Protein AF-A0A3E4X2P9-F1 (afdb_monomer)

InterPro domains:
  IPR000182 GNAT domain [PF00583] (8-53)
  IPR016181 Acyl-CoA N-acyltransferase [SSF55729] (4-62)

Structure (mmCIF, N/CA/C/O backbone):
data_AF-A0A3E4X2P9-F1
#
_entry.id   AF-A0A3E4X2P9-F1
#
loop_
_atom_site.group_PDB
_atom_site.id
_atom_site.type_symbol
_atom_site.label_atom_id
_atom_site.label_alt_id
_atom_site.label_comp_id
_atom_site.label_asym_id
_atom_site.label_entity_id
_atom_site.label_seq_id
_atom_site.pdbx_PDB_ins_code
_atom_site.Cartn_x
_atom_site.Cartn_y
_atom_site.Cartn_z
_atom_site.occupancy
_atom_site.B_iso_or_equiv
_atom_site.auth_seq_id
_atom_site.auth_comp_id
_atom_site.auth_asym_id
_atom_site.auth_atom_id
_atom_site.pdbx_PDB_model_num
ATOM 1 N N . MET A 1 1 ? -2.312 1.943 17.949 1.00 69.81 1 MET A N 1
ATOM 2 C CA . MET A 1 1 ? -3.061 2.332 19.166 1.00 69.81 1 MET A CA 1
ATOM 3 C C . MET A 1 1 ? -4.346 3.002 18.717 1.00 69.81 1 MET A C 1
ATOM 5 O O . MET A 1 1 ? -4.260 3.802 17.789 1.00 69.81 1 MET A O 1
ATOM 9 N N . PRO A 1 2 ? -5.508 2.648 19.286 1.00 83.19 2 PRO A N 1
ATOM 10 C CA . PRO A 1 2 ? -6.760 3.339 19.006 1.00 83.19 2 PRO A CA 1
ATOM 11 C C . PRO A 1 2 ? -6.636 4.841 19.263 1.00 83.19 2 PRO A C 1
ATOM 13 O O . PRO A 1 2 ? -6.119 5.255 20.299 1.00 83.19 2 PRO A O 1
ATOM 16 N N . THR A 1 3 ? -7.085 5.653 18.314 1.00 84.25 3 THR A N 1
ATOM 17 C CA . THR A 1 3 ? -7.155 7.116 18.436 1.00 84.25 3 THR A CA 1
ATOM 18 C C . THR A 1 3 ? -8.504 7.604 17.923 1.00 84.25 3 THR A C 1
ATOM 20 O O . THR A 1 3 ? -9.219 6.854 17.261 1.00 84.25 3 THR A O 1
ATOM 23 N N 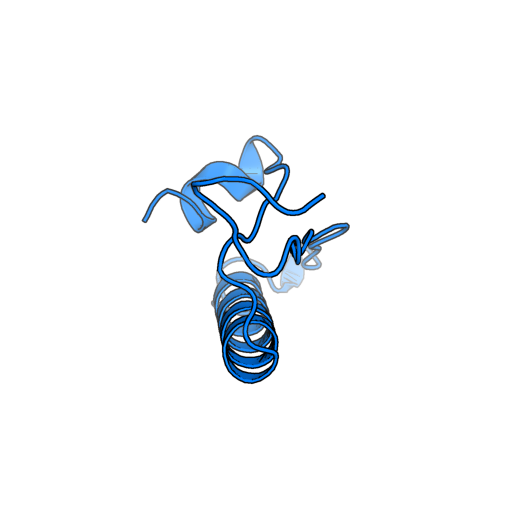. TYR A 1 4 ? -8.844 8.872 18.173 1.00 81.00 4 TYR A N 1
ATOM 24 C CA . TYR A 1 4 ? -10.072 9.476 17.640 1.00 81.00 4 TYR A CA 1
ATOM 25 C C . TYR A 1 4 ? -10.204 9.296 16.113 1.00 81.00 4 TYR A C 1
ATOM 27 O O . TYR A 1 4 ? -11.279 8.993 15.610 1.00 81.00 4 TYR A O 1
ATOM 35 N N . HIS A 1 5 ? -9.089 9.393 15.381 1.00 77.06 5 HIS A N 1
ATOM 36 C CA . HIS A 1 5 ? -9.048 9.219 13.924 1.00 77.06 5 HIS A CA 1
ATOM 37 C C . HIS A 1 5 ? -8.835 7.767 13.461 1.00 77.06 5 HIS A C 1
ATOM 39 O O . HIS A 1 5 ? -8.941 7.486 12.270 1.00 77.06 5 HIS A O 1
ATOM 45 N N . ASN A 1 6 ? -8.510 6.842 14.368 1.00 80.50 6 ASN A N 1
ATOM 46 C CA . ASN A 1 6 ? -8.372 5.416 14.074 1.00 80.50 6 ASN A CA 1
ATOM 47 C C . ASN A 1 6 ? -8.914 4.575 15.244 1.00 80.50 6 ASN A C 1
ATOM 49 O O . ASN A 1 6 ? -8.129 4.069 16.053 1.00 80.50 6 ASN A O 1
ATOM 53 N N . PRO A 1 7 ? -10.245 4.415 15.350 1.00 80.62 7 PRO A N 1
ATOM 54 C CA . PRO A 1 7 ? -10.878 3.754 16.492 1.00 80.62 7 PRO A CA 1
ATOM 55 C C . PRO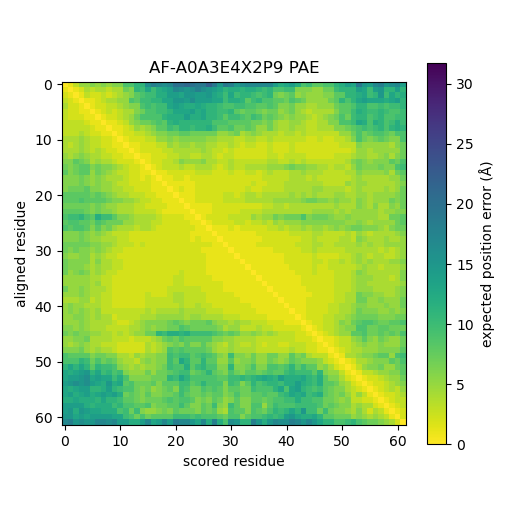 A 1 7 ? -10.489 2.280 16.651 1.00 80.62 7 PRO A C 1
ATOM 57 O O . PRO A 1 7 ? -10.426 1.774 17.766 1.00 80.62 7 PRO A O 1
ATOM 60 N N . THR A 1 8 ? -10.184 1.584 15.550 1.00 83.94 8 THR A N 1
ATOM 61 C CA . THR A 1 8 ? -9.746 0.178 15.592 1.00 83.94 8 THR A CA 1
ATOM 62 C C . THR A 1 8 ? -8.284 0.047 16.014 1.00 83.94 8 THR A C 1
ATOM 64 O O . THR A 1 8 ? -7.838 -1.031 16.401 1.00 83.94 8 THR A O 1
ATOM 67 N N . GLY A 1 9 ? -7.508 1.132 15.906 1.00 82.75 9 GLY A N 1
ATOM 68 C CA . GLY A 1 9 ? -6.069 1.148 16.142 1.00 82.75 9 GLY A CA 1
ATOM 69 C C . GLY A 1 9 ? -5.257 0.340 15.128 1.00 82.75 9 GLY A C 1
ATOM 70 O O . GLY A 1 9 ? -4.034 0.269 15.282 1.00 82.75 9 GLY A O 1
ATOM 71 N N . LYS A 1 10 ? -5.912 -0.248 14.116 1.00 86.06 10 LYS A N 1
ATOM 72 C CA . LYS A 1 10 ? -5.288 -1.034 13.053 1.00 86.06 10 LYS A CA 1
ATOM 73 C C . LYS A 1 10 ? -4.677 -0.098 12.021 1.00 86.06 10 LYS A C 1
ATOM 75 O O . LYS A 1 10 ? -5.328 0.833 11.548 1.00 86.06 10 LYS A O 1
ATOM 80 N N . LYS A 1 11 ? -3.428 -0.355 11.657 1.00 88.38 11 LYS A N 1
ATOM 81 C CA . LYS A 1 11 ? -2.715 0.380 10.616 1.00 88.38 11 LYS A CA 1
ATOM 82 C C . LYS A 1 11 ? -1.941 -0.625 9.780 1.00 88.38 11 LYS A C 1
ATOM 84 O O . LYS A 1 11 ? -1.183 -1.411 10.341 1.00 88.38 11 LYS A O 1
ATOM 89 N N . ALA A 1 12 ? -2.150 -0.607 8.472 1.00 89.31 12 ALA A N 1
ATOM 90 C CA . ALA A 1 12 ? -1.373 -1.419 7.551 1.00 89.31 12 ALA A CA 1
ATOM 91 C C . ALA A 1 12 ? -0.116 -0.649 7.157 1.00 89.31 12 ALA A C 1
ATOM 93 O O . ALA A 1 12 ? -0.138 0.577 7.001 1.00 89.31 12 ALA A O 1
ATOM 94 N N . TYR A 1 13 ? 0.977 -1.383 7.005 1.00 90.31 13 TYR A N 1
ATOM 95 C CA . TYR A 1 13 ? 2.247 -0.831 6.574 1.00 90.31 13 TYR A CA 1
ATOM 96 C C . TYR A 1 13 ? 2.748 -1.637 5.383 1.00 90.31 13 TYR A C 1
ATOM 98 O O . TYR A 1 13 ? 3.032 -2.827 5.516 1.00 90.31 13 TYR A O 1
ATOM 106 N N . ILE A 1 14 ? 2.802 -1.003 4.213 1.00 89.25 14 ILE A N 1
ATOM 107 C CA . ILE A 1 14 ? 3.315 -1.639 3.000 1.00 89.25 14 ILE A CA 1
ATOM 108 C C . ILE A 1 14 ? 4.818 -1.392 2.958 1.00 89.25 14 ILE A C 1
ATOM 110 O O . ILE A 1 14 ? 5.274 -0.251 2.900 1.00 89.25 14 ILE A O 1
ATOM 114 N N . MET A 1 15 ? 5.582 -2.480 2.987 1.00 88.12 15 MET A N 1
ATOM 115 C CA . MET A 1 15 ? 7.043 -2.463 2.940 1.00 88.12 15 MET A CA 1
ATOM 116 C C . MET A 1 15 ? 7.550 -3.251 1.742 1.00 88.12 15 MET A C 1
ATOM 118 O O . MET A 1 15 ? 6.869 -4.139 1.236 1.00 88.12 15 MET A O 1
ATOM 122 N N . ASN A 1 16 ? 8.788 -2.961 1.340 1.00 87.44 16 ASN A N 1
ATOM 123 C CA . ASN A 1 16 ? 9.559 -3.781 0.404 1.00 87.44 16 ASN A CA 1
ATOM 124 C C . ASN A 1 16 ? 8.888 -3.992 -0.964 1.00 87.44 16 ASN A C 1
ATOM 126 O O . ASN A 1 16 ? 9.092 -5.022 -1.606 1.00 87.44 16 ASN A O 1
ATOM 130 N N . MET A 1 17 ? 8.104 -3.018 -1.440 1.00 87.94 17 MET A N 1
ATOM 131 C CA . MET A 1 17 ? 7.519 -3.096 -2.775 1.00 87.94 17 MET A CA 1
ATOM 132 C C . MET A 1 17 ? 8.623 -2.990 -3.833 1.00 87.94 17 MET A C 1
ATOM 134 O O . MET A 1 17 ? 9.273 -1.953 -3.978 1.00 87.94 17 MET A O 1
ATOM 138 N N . TYR A 1 18 ? 8.834 -4.074 -4.574 1.00 89.19 18 TYR A N 1
ATOM 139 C CA . TYR A 1 18 ? 9.878 -4.181 -5.583 1.00 89.19 18 TYR A CA 1
ATOM 140 C C . TYR A 1 18 ? 9.316 -4.735 -6.890 1.00 89.19 18 TYR A C 1
ATOM 142 O O . TYR A 1 18 ? 8.467 -5.623 -6.914 1.00 89.19 18 TYR A O 1
ATOM 150 N N . THR A 1 19 ? 9.821 -4.214 -8.002 1.00 89.62 19 THR A N 1
ATOM 151 C CA . THR A 1 19 ? 9.577 -4.762 -9.334 1.00 89.62 19 THR A CA 1
ATOM 152 C C . THR A 1 19 ? 10.906 -4.800 -10.068 1.00 89.62 19 THR A C 1
ATOM 154 O O . THR A 1 19 ? 11.594 -3.771 -10.185 1.00 89.62 19 THR A O 1
ATOM 157 N N . ALA A 1 20 ? 11.261 -5.995 -10.538 1.00 92.56 20 ALA A N 1
ATOM 158 C CA . ALA A 1 20 ? 12.471 -6.232 -11.309 1.00 92.56 20 ALA A CA 1
ATOM 159 C C . ALA A 1 20 ? 12.510 -5.303 -12.544 1.00 92.56 20 ALA A C 1
ATOM 161 O O . ALA A 1 20 ? 11.451 -5.061 -13.138 1.00 92.56 20 ALA A O 1
ATOM 162 N N . PRO A 1 21 ? 13.672 -4.708 -12.891 1.00 89.38 21 PRO A N 1
ATOM 163 C CA . PRO A 1 21 ? 13.785 -3.681 -13.930 1.00 89.38 21 PRO A CA 1
ATOM 164 C C . PRO A 1 21 ? 13.136 -4.048 -15.263 1.00 89.38 21 PRO A C 1
ATOM 166 O O . PRO A 1 21 ? 12.483 -3.199 -15.869 1.00 89.38 21 PRO A O 1
ATOM 169 N N . GLU A 1 22 ? 13.254 -5.311 -15.664 1.00 95.38 22 GLU A N 1
ATOM 170 C CA . GLU A 1 22 ? 12.775 -5.865 -16.933 1.00 95.38 22 GLU A CA 1
ATOM 171 C C . GLU A 1 22 ? 11.239 -5.860 -17.025 1.00 95.38 22 GLU A C 1
ATOM 173 O O . GLU A 1 22 ? 10.670 -5.872 -18.115 1.00 95.38 22 GLU A O 1
ATOM 178 N N . TYR A 1 23 ? 10.563 -5.779 -15.876 1.00 92.56 23 TYR A N 1
ATOM 179 C CA . TYR A 1 23 ? 9.107 -5.838 -15.745 1.00 92.56 23 TYR A CA 1
ATOM 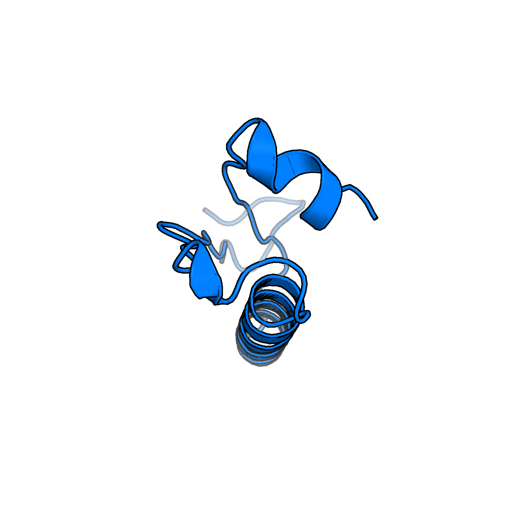180 C C . TYR A 1 23 ? 8.480 -4.503 -15.309 1.00 92.56 23 TYR A C 1
ATOM 182 O O . TYR A 1 23 ? 7.279 -4.407 -15.037 1.00 92.56 23 TYR A O 1
ATOM 190 N N . ARG A 1 24 ? 9.275 -3.430 -15.218 1.00 87.38 24 ARG A N 1
ATOM 191 C CA . ARG A 1 24 ? 8.770 -2.099 -14.847 1.00 87.38 24 ARG A CA 1
ATOM 192 C C . ARG A 1 24 ? 7.915 -1.500 -15.964 1.00 87.38 24 ARG A C 1
ATOM 194 O O . ARG A 1 24 ? 8.038 -1.857 -17.127 1.00 87.38 24 ARG A O 1
ATOM 201 N N . ARG A 1 25 ? 7.057 -0.539 -15.597 1.00 85.69 25 ARG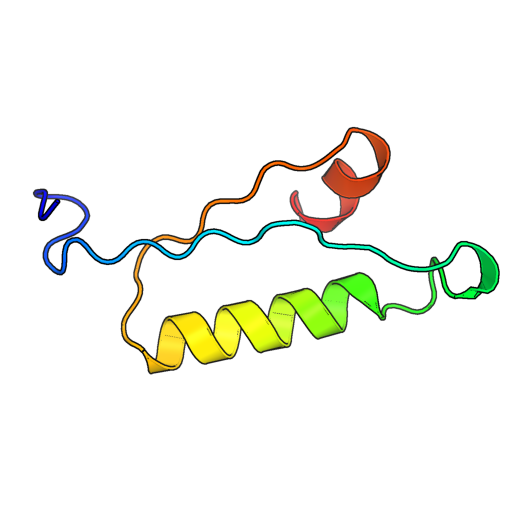 A N 1
ATOM 202 C CA . ARG A 1 25 ? 6.117 0.165 -16.502 1.00 85.69 25 ARG A CA 1
ATOM 203 C C . ARG A 1 25 ? 5.051 -0.727 -17.159 1.00 85.69 25 ARG A C 1
ATOM 205 O O . ARG A 1 25 ? 4.321 -0.250 -18.014 1.00 85.69 25 ARG A O 1
ATOM 212 N N . GLN A 1 26 ? 4.901 -1.968 -16.699 1.00 91.44 26 GLN A N 1
ATOM 213 C CA . GLN A 1 26 ? 3.848 -2.895 -17.134 1.00 91.44 26 GLN A CA 1
ATOM 214 C C . GLN A 1 26 ? 2.626 -2.907 -16.193 1.00 91.44 26 GLN A C 1
ATOM 216 O O . GLN A 1 26 ? 1.782 -3.788 -16.273 1.00 91.44 26 GLN A O 1
ATOM 221 N N . GLY A 1 27 ? 2.541 -1.967 -15.244 1.00 89.81 27 GLY A N 1
ATOM 222 C CA . GLY A 1 27 ? 1.421 -1.878 -14.293 1.00 89.81 27 GLY A CA 1
ATOM 223 C C . GLY A 1 27 ? 1.474 -2.849 -13.104 1.00 89.81 27 GLY A C 1
ATOM 224 O O . GLY A 1 27 ? 0.650 -2.727 -12.206 1.00 89.81 27 GLY A O 1
ATOM 225 N N . ILE A 1 28 ? 2.467 -3.744 -13.031 1.00 92.62 28 ILE A N 1
ATOM 226 C CA . ILE A 1 28 ? 2.598 -4.767 -11.971 1.00 92.62 28 ILE A CA 1
ATOM 227 C C . ILE A 1 28 ? 2.562 -4.150 -10.572 1.00 92.62 28 ILE A C 1
ATOM 229 O O . ILE A 1 28 ? 1.754 -4.540 -9.742 1.00 92.62 28 ILE A O 1
ATOM 233 N N . ALA A 1 29 ? 3.400 -3.144 -10.332 1.00 89.19 29 ALA A N 1
ATOM 234 C CA . ALA A 1 29 ? 3.490 -2.439 -9.059 1.00 89.19 29 ALA A CA 1
ATOM 235 C C . ALA A 1 29 ? 2.153 -1.809 -8.614 1.00 89.19 29 ALA A C 1
ATOM 237 O O . ALA A 1 29 ? 1.814 -1.860 -7.436 1.00 89.19 29 ALA A O 1
ATOM 238 N N . ILE A 1 30 ? 1.383 -1.255 -9.558 1.00 89.12 30 ILE A N 1
ATOM 239 C CA . ILE A 1 30 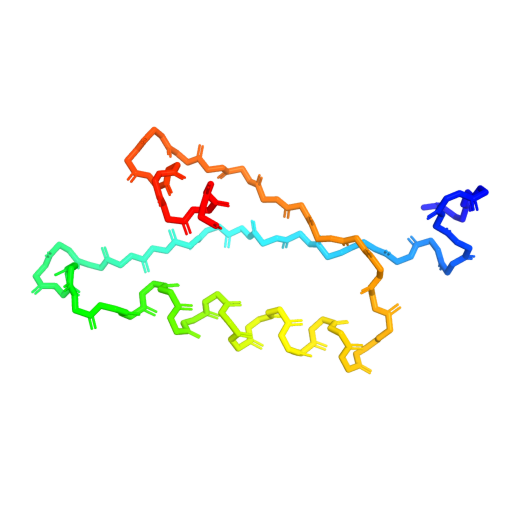? 0.065 -0.661 -9.286 1.00 89.12 30 ILE A CA 1
ATOM 240 C C . ILE A 1 30 ? -0.941 -1.761 -8.949 1.00 89.12 30 ILE A C 1
ATOM 242 O O . ILE A 1 30 ? -1.670 -1.641 -7.972 1.00 89.12 30 ILE A O 1
ATOM 246 N N . ASN A 1 31 ? -0.946 -2.851 -9.718 1.00 92.50 31 ASN A N 1
ATOM 247 C CA . ASN A 1 31 ? -1.853 -3.969 -9.484 1.00 92.50 31 ASN A CA 1
ATOM 248 C C . ASN A 1 31 ? -1.579 -4.650 -8.133 1.00 92.50 31 ASN A C 1
ATOM 250 O O . ASN A 1 31 ? -2.503 -4.932 -7.378 1.00 92.50 31 ASN A O 1
ATOM 254 N N . THR A 1 32 ? -0.306 -4.859 -7.786 1.00 92.62 32 THR A N 1
ATOM 255 C CA . THR A 1 32 ? 0.083 -5.377 -6.468 1.00 92.62 32 THR A CA 1
ATOM 256 C C . THR A 1 32 ? -0.386 -4.451 -5.349 1.00 92.62 32 THR A C 1
ATOM 258 O O . THR A 1 32 ? -0.921 -4.926 -4.351 1.00 92.62 32 THR A O 1
ATOM 261 N N . LEU A 1 33 ? -0.216 -3.135 -5.509 1.00 90.12 33 LEU A N 1
ATOM 262 C CA . LEU A 1 33 ? -0.680 -2.161 -4.526 1.00 90.12 33 LEU A CA 1
ATOM 263 C C . LEU A 1 33 ? -2.203 -2.216 -4.351 1.00 90.12 33 LEU A C 1
ATOM 265 O O . LEU A 1 33 ? -2.674 -2.234 -3.218 1.00 90.12 33 LEU A O 1
ATOM 269 N N . ASP A 1 34 ? -2.962 -2.280 -5.444 1.00 91.44 34 ASP A N 1
ATOM 270 C CA . ASP A 1 34 ? -4.426 -2.334 -5.401 1.00 91.44 34 ASP A CA 1
ATOM 271 C C . ASP A 1 34 ? -4.930 -3.592 -4.675 1.00 91.44 34 ASP A C 1
ATOM 273 O O . ASP A 1 34 ? -5.795 -3.511 -3.801 1.00 91.44 34 ASP A O 1
ATOM 277 N N . LEU A 1 35 ? -4.303 -4.745 -4.933 1.00 93.81 35 LEU A N 1
ATOM 278 C CA . LEU A 1 35 ? -4.591 -5.989 -4.214 1.00 93.81 35 LEU A CA 1
ATOM 279 C C . LEU A 1 35 ? -4.333 -5.859 -2.705 1.00 93.81 35 LEU A C 1
ATOM 281 O O . LEU A 1 35 ? -5.179 -6.258 -1.905 1.00 93.81 35 LEU A O 1
ATOM 285 N N . LEU A 1 36 ? -3.204 -5.264 -2.307 1.00 92.19 36 LEU A N 1
ATOM 286 C CA . LEU A 1 36 ? -2.872 -5.046 -0.893 1.00 92.19 36 LEU A CA 1
ATOM 287 C C . LEU A 1 36 ? -3.831 -4.059 -0.217 1.00 92.19 36 LEU A C 1
ATOM 289 O O . LEU A 1 36 ? -4.221 -4.253 0.933 1.00 92.19 36 LEU A O 1
ATOM 293 N N . VAL A 1 37 ? -4.230 -2.998 -0.923 1.00 89.94 37 VAL A N 1
ATOM 294 C CA . VAL A 1 37 ? -5.206 -2.023 -0.424 1.00 89.94 37 VAL A CA 1
ATOM 295 C C . VAL A 1 37 ? -6.571 -2.678 -0.242 1.00 89.94 37 VAL A C 1
ATOM 297 O O . VAL A 1 37 ? -7.242 -2.417 0.757 1.00 89.94 37 VAL A O 1
ATOM 300 N N . LYS A 1 38 ? -6.988 -3.526 -1.186 1.00 93.06 38 LYS A N 1
ATOM 301 C CA . LYS A 1 38 ? -8.247 -4.263 -1.097 1.00 93.06 38 LYS A CA 1
ATOM 302 C C . LYS A 1 38 ? -8.257 -5.211 0.103 1.00 93.06 38 LYS A C 1
ATOM 304 O O . LYS A 1 38 ? -9.191 -5.137 0.896 1.00 93.06 38 LYS A O 1
ATOM 309 N N . ASP A 1 39 ? -7.205 -6.005 0.290 1.00 92.62 39 ASP A N 1
ATOM 310 C CA . ASP A 1 39 ? -7.070 -6.898 1.450 1.00 92.62 39 ASP A CA 1
ATOM 311 C C . ASP A 1 39 ? -7.090 -6.116 2.777 1.00 92.62 39 ASP A C 1
ATOM 313 O O . ASP A 1 39 ? -7.860 -6.421 3.688 1.00 92.62 39 ASP A O 1
ATOM 317 N N . ALA A 1 40 ? -6.339 -5.013 2.867 1.00 90.75 40 ALA A N 1
ATOM 318 C CA . ALA A 1 40 ? -6.343 -4.162 4.057 1.00 90.75 40 ALA A CA 1
ATOM 319 C C . ALA A 1 40 ? -7.741 -3.588 4.365 1.00 90.75 40 ALA A C 1
ATOM 321 O O . ALA A 1 40 ? -8.152 -3.537 5.530 1.00 90.75 40 ALA A O 1
ATOM 322 N N . LYS A 1 41 ? -8.496 -3.187 3.333 1.00 88.50 41 LYS A N 1
ATOM 323 C CA . LYS A 1 41 ? -9.884 -2.723 3.478 1.00 88.50 41 LYS A CA 1
ATOM 324 C C . LYS A 1 41 ? -10.808 -3.838 3.965 1.00 88.50 41 LYS A C 1
ATOM 326 O O . LYS A 1 41 ? -11.597 -3.593 4.875 1.00 88.50 41 LYS A O 1
ATOM 331 N N . GLU A 1 42 ? -10.692 -5.045 3.415 1.00 91.94 42 GLU A N 1
ATOM 332 C CA . GLU A 1 42 ? -11.465 -6.219 3.851 1.00 91.94 42 GLU A CA 1
ATOM 333 C C . GLU A 1 42 ? -11.187 -6.567 5.323 1.00 91.94 42 GLU A C 1
ATOM 335 O O . GLU A 1 42 ? -12.100 -6.929 6.064 1.00 91.94 42 GLU A O 1
ATOM 340 N N . GLN A 1 43 ? -9.962 -6.339 5.803 1.00 87.94 43 GLN A N 1
ATOM 341 C CA . GLN A 1 43 ? -9.597 -6.506 7.216 1.00 87.94 43 GLN A CA 1
ATOM 342 C C . GLN A 1 43 ? -10.028 -5.343 8.138 1.00 87.94 43 GLN A C 1
ATOM 344 O O . GLN A 1 43 ? -9.752 -5.360 9.352 1.00 87.94 43 GLN A O 1
ATOM 349 N N . GLY A 1 44 ? -10.711 -4.330 7.593 1.00 87.56 44 GLY A N 1
ATOM 350 C CA . GLY A 1 44 ? -11.200 -3.16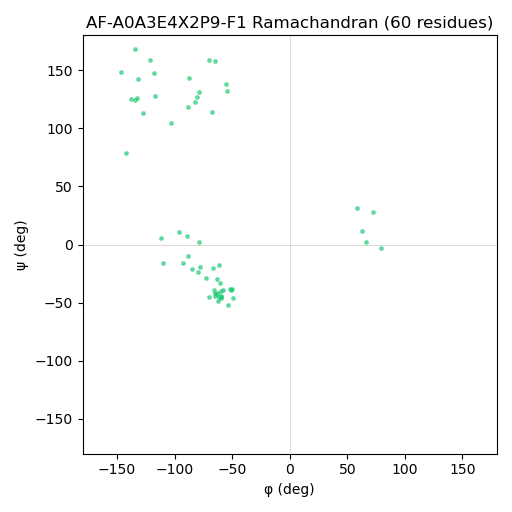1 8.325 1.00 87.56 44 GLY A CA 1
ATOM 351 C C . GLY A 1 44 ? -10.095 -2.1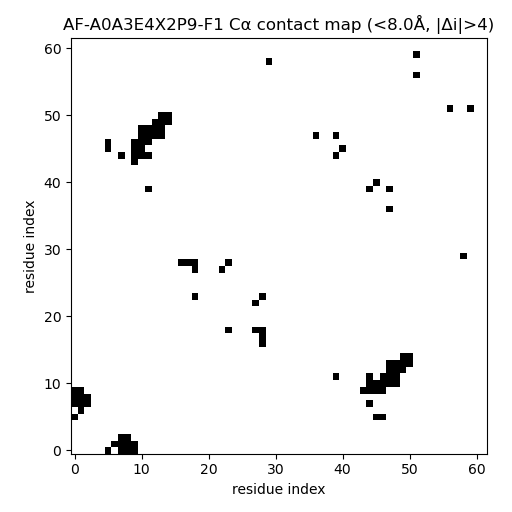84 8.732 1.00 87.56 44 GLY A C 1
ATOM 352 O O . GLY A 1 44 ? -10.206 -1.507 9.759 1.00 87.56 44 GLY A O 1
ATOM 353 N N . VAL A 1 45 ? -8.996 -2.137 7.977 1.00 89.44 45 VAL A N 1
ATOM 354 C CA . VAL A 1 45 ? -7.913 -1.179 8.201 1.00 89.44 45 VAL A CA 1
ATOM 355 C C . VAL A 1 45 ? -8.277 0.161 7.563 1.00 89.44 45 VAL A C 1
ATOM 357 O O . VAL A 1 45 ? -8.504 0.255 6.362 1.00 89.44 45 VAL A O 1
ATOM 360 N N . LEU A 1 46 ? -8.294 1.218 8.377 1.00 81.19 46 LEU A N 1
ATOM 361 C CA . LEU A 1 46 ? -8.668 2.571 7.943 1.00 81.19 46 LEU A CA 1
ATOM 362 C C . LEU A 1 46 ? -7.470 3.424 7.510 1.00 81.19 46 LEU A C 1
ATOM 364 O O . LEU A 1 46 ? -7.644 4.466 6.885 1.00 81.19 46 LEU A O 1
ATOM 368 N N . GLN A 1 47 ? -6.254 3.006 7.862 1.00 83.75 47 GLN A N 1
ATOM 369 C CA . GLN A 1 47 ? -5.025 3.726 7.543 1.00 83.75 47 GLN A CA 1
ATOM 370 C C . GLN A 1 47 ? -3.973 2.778 6.983 1.00 83.75 47 GLN A C 1
ATOM 372 O O . GLN A 1 47 ? -3.590 1.803 7.632 1.00 83.75 47 GLN A O 1
ATOM 377 N N . ILE A 1 48 ? -3.460 3.124 5.808 1.00 86.94 48 ILE A N 1
ATOM 378 C CA . ILE A 1 48 ? -2.343 2.447 5.159 1.00 86.94 48 ILE A CA 1
ATOM 379 C C . ILE A 1 48 ? -1.213 3.467 5.062 1.00 86.94 48 ILE A C 1
ATOM 381 O O . ILE A 1 48 ? -1.428 4.584 4.597 1.00 86.94 48 ILE A O 1
ATOM 385 N N . ALA A 1 49 ? -0.027 3.108 5.539 1.00 84.62 49 ALA A N 1
ATOM 386 C CA . ALA A 1 49 ? 1.173 3.911 5.352 1.00 84.62 49 ALA A CA 1
ATOM 387 C C . ALA A 1 49 ? 2.203 3.127 4.541 1.00 84.62 49 ALA A C 1
ATOM 389 O O . ALA A 1 49 ? 2.278 1.900 4.614 1.00 84.62 49 ALA A O 1
ATOM 390 N N . LEU A 1 50 ? 2.982 3.860 3.758 1.00 83.81 50 LEU A N 1
ATOM 391 C CA . LEU A 1 50 ? 4.072 3.326 2.963 1.00 83.81 50 LEU A CA 1
ATOM 392 C C . LEU A 1 50 ? 5.174 4.378 2.887 1.00 83.81 50 LEU A C 1
ATOM 394 O O . LEU A 1 50 ? 4.895 5.578 2.865 1.00 83.81 50 LEU A O 1
ATOM 398 N N . GLU A 1 51 ? 6.418 3.928 2.809 1.00 78.88 51 GLU A N 1
ATOM 399 C CA . GLU A 1 51 ? 7.559 4.790 2.521 1.00 78.88 51 GLU A CA 1
ATOM 400 C C . GLU A 1 51 ? 7.976 4.594 1.067 1.00 78.88 51 GLU A C 1
ATOM 402 O O . GLU A 1 51 ? 8.560 3.581 0.678 1.00 78.88 51 GLU A O 1
ATOM 407 N N . ALA A 1 52 ? 7.623 5.571 0.233 1.00 74.88 52 ALA A N 1
ATOM 408 C CA . ALA A 1 52 ? 7.956 5.548 -1.178 1.00 74.88 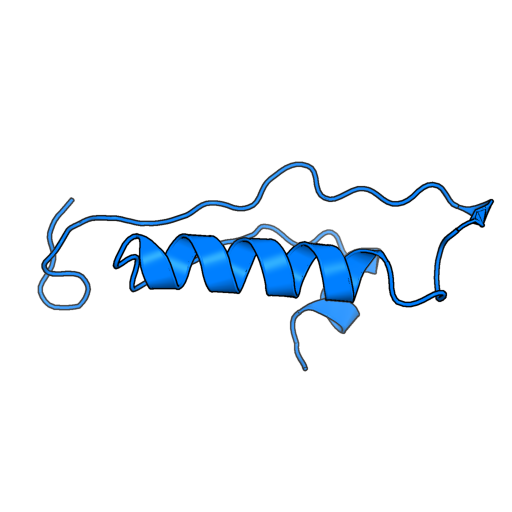52 ALA A CA 1
ATOM 409 C C . ALA A 1 52 ? 9.404 5.998 -1.381 1.00 74.88 52 ALA A C 1
ATOM 411 O O . ALA A 1 52 ? 9.790 7.103 -0.988 1.00 74.88 52 ALA A O 1
ATOM 412 N N . THR A 1 53 ? 10.191 5.184 -2.082 1.00 76.19 53 THR A N 1
ATOM 413 C CA . THR A 1 53 ? 11.463 5.648 -2.644 1.00 76.19 53 THR A CA 1
ATOM 414 C C . THR A 1 53 ? 11.198 6.718 -3.709 1.00 76.19 53 THR A C 1
ATOM 416 O O . THR A 1 53 ? 10.112 6.775 -4.287 1.00 76.19 53 THR A O 1
ATOM 419 N N . TYR A 1 54 ? 12.188 7.565 -4.006 1.00 71.06 54 TYR A N 1
ATOM 420 C CA . TYR A 1 54 ? 12.052 8.664 -4.978 1.00 71.06 54 TYR A CA 1
ATOM 421 C C . TYR A 1 54 ? 11.483 8.206 -6.336 1.00 71.06 54 TYR A C 1
ATOM 423 O O . TYR A 1 54 ? 10.626 8.866 -6.913 1.00 71.06 54 TYR A O 1
ATOM 431 N N . ILE A 1 55 ? 11.898 7.023 -6.800 1.00 72.12 55 ILE A N 1
ATOM 432 C CA . ILE A 1 55 ? 11.443 6.407 -8.057 1.00 72.12 55 ILE A CA 1
ATOM 433 C C . ILE A 1 55 ? 10.000 5.882 -7.947 1.00 72.12 55 ILE A C 1
ATOM 435 O O . ILE A 1 55 ? 9.284 5.825 -8.945 1.00 72.12 55 ILE A O 1
ATOM 439 N N . GLY A 1 56 ? 9.570 5.490 -6.746 1.00 70.06 56 GLY A N 1
ATOM 440 C CA . GLY A 1 56 ? 8.231 4.975 -6.468 1.00 70.06 56 GLY A CA 1
ATOM 441 C C . GLY A 1 56 ? 7.182 6.057 -6.202 1.00 70.06 56 GLY A C 1
ATOM 442 O O . GLY A 1 56 ? 6.006 5.777 -6.384 1.00 70.06 56 GLY A O 1
ATOM 443 N N . ARG A 1 57 ? 7.566 7.285 -5.821 1.00 74.12 57 ARG A N 1
ATOM 444 C CA . ARG A 1 57 ? 6.617 8.376 -5.502 1.00 74.12 57 ARG A CA 1
ATOM 445 C C . ARG A 1 57 ? 5.524 8.614 -6.554 1.00 74.12 57 ARG A C 1
ATOM 447 O O . ARG A 1 57 ? 4.361 8.653 -6.155 1.00 74.12 57 ARG A O 1
ATOM 454 N N . PRO A 1 58 ? 5.825 8.667 -7.870 1.00 76.50 58 PRO A N 1
ATOM 455 C CA . PRO A 1 58 ? 4.794 8.896 -8.886 1.00 76.50 58 PRO A CA 1
ATOM 456 C C . PRO A 1 58 ? 3.711 7.811 -8.941 1.00 76.50 58 PRO A C 1
ATOM 458 O O . PRO A 1 58 ? 2.662 8.019 -9.542 1.00 76.50 58 PRO A O 1
ATOM 461 N N . LEU A 1 59 ? 3.972 6.638 -8.359 1.00 71.00 59 LEU A N 1
ATOM 462 C CA . LEU A 1 59 ? 3.028 5.530 -8.312 1.00 71.00 59 LEU A CA 1
ATOM 463 C C . LEU A 1 59 ? 1.965 5.708 -7.216 1.00 71.00 59 LEU A C 1
ATOM 465 O O . LEU A 1 59 ? 0.888 5.139 -7.347 1.00 71.00 59 LEU A O 1
ATOM 469 N N . TYR A 1 60 ? 2.253 6.496 -6.174 1.00 71.06 60 TYR A N 1
ATOM 470 C CA . TYR A 1 60 ? 1.401 6.647 -4.987 1.00 71.06 60 TYR A CA 1
ATOM 47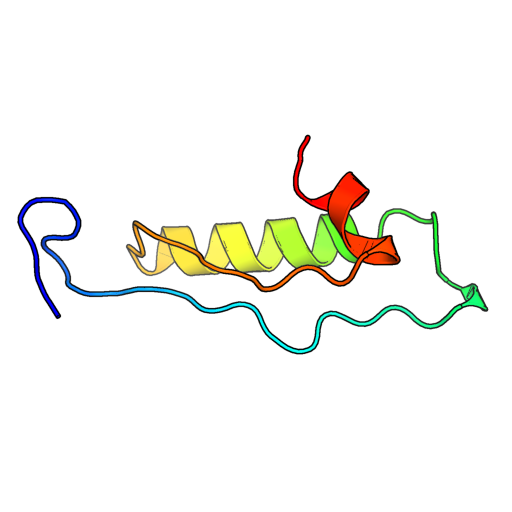1 C C . TYR A 1 60 ? 0.717 8.019 -4.870 1.00 71.06 60 TYR A C 1
ATOM 473 O O . TYR A 1 60 ? -0.207 8.161 -4.080 1.00 71.06 60 TYR A O 1
ATOM 481 N N . GLU A 1 61 ? 1.178 9.028 -5.615 1.00 68.75 61 GLU A N 1
ATOM 482 C CA . GLU A 1 61 ? 0.625 10.398 -5.611 1.00 68.75 61 GLU A CA 1
ATOM 483 C C . GLU A 1 61 ? -0.517 10.607 -6.630 1.00 68.75 61 GLU A C 1
ATOM 485 O O . GLU A 1 61 ? -0.953 11.738 -6.843 1.00 68.75 61 GLU A O 1
ATOM 490 N N . ARG A 1 62 ? -0.986 9.536 -7.280 1.00 58.50 62 ARG A N 1
ATOM 491 C CA . ARG A 1 62 ? -2.163 9.556 -8.163 1.00 58.50 62 ARG A CA 1
ATOM 492 C C . ARG A 1 62 ? -3.440 9.281 -7.386 1.00 58.50 62 ARG A C 1
ATOM 494 O O . ARG A 1 62 ? -4.443 9.947 -7.717 1.00 58.50 62 ARG A O 1
#

Solvent-accessible surface area (backbone atoms only — not comparable to full-atom values): 4067 Å² total; per-residue (Å²): 106,62,39,96,94,36,73,83,28,52,67,47,73,60,71,88,86,78,71,61,78,93,59,56,95,70,54,54,72,58,54,54,49,51,53,53,53,50,52,39,47,76,74,68,36,85,42,78,46,66,83,69,51,85,87,47,40,78,76,73,77,114

Radius of gyration: 13.42 Å; Cα contacts (8 Å, |Δi|>4): 50; chains: 1; bounding box: 25×17×36 Å

Sequence (62 aa):
MPTYHNPTGKKAYIMNMYTAPEYRRQGIAINTLDLLVKDAKEQGVLQIALEATYIGRPLYER

Organism: NCBI:txid39491

Foldseek 3Di:
DADPQRNVPDEAEDPDQDDDPVCPPVCPSVVVVVVVVVVCVVVVHPYYDYDADPVRVVSPVD

Mean predicted aligned error: 5.32 Å

Secondary structure (DSSP, 8-state):
--BTTBTT--EEEE------GGGTTSSHHHHHHHHHHHHHHHTT--EEEE---TTTHHHH--

Nearest PDB structures (foldseek):
  3mgd-assembly2_B  TM=9.587E-01  e=3.718E-05  Clostridium acetobutylicum
  3t90-assembly1_A-2  TM=8.599E-01  e=8.952E-02  Arabidopsis thaliana
  1s5k-assembly1_B  TM=8.954E-01  e=1.898E-01  Salmonella enterica subsp. enterica serovar Enteritidis
  2vbq-assembly1_A  TM=8.143E-01  e=1.444E-01  Salmonella enterica
  4f0y-assembly1_B  TM=8.184E-01  e=6.489E-01  Acinetobacter haemolyticus

pLDDT: mean 84.71, std 7.89, range [58.5, 95.38]